Protein AF-X7Z523-F1 (afdb_monomer)

Solvent-accessible surface area (backbone atoms only — not comparable to full-atom values): 3767 Å² total; per-residue (Å²): 132,55,60,57,37,50,44,59,74,71,34,95,81,52,72,87,40,73,41,80,32,79,46,75,82,53,56,60,59,33,58,78,19,69,34,77,38,72,47,49,51,80,76,50,69,68,60,50,50,55,52,53,53,54,58,72,68,47,78,87,128

Radius of gyration: 11.83 Å; Cα contacts (8 Å, |Δi|>4): 57; chains: 1; bounding box: 27×26×28 Å

pLDDT: mean 89.84, std 9.04, range [55.09, 97.56]

Nearest PDB structures (foldseek):
  8e9g-assembly1_O  TM=9.572E-01  e=1.085E-06  Mycolicibacterium smegmatis MC2 155
  2qv0-assembly1_A  TM=8.084E-01  e=3.956E-01  Klebsiella pneumoniae
  6ww6-assembly1_A  TM=7.167E-01  e=2.788E-01  Enterococcus faecalis
  3cg0-assembly2_D  TM=6.750E-01  e=9.827E-01  Oleidesulfovibrio alaskensis G20
  3q15-assembly1_C-2  TM=6.630E-01  e=7.427E-01  Bacillus subtilis

Foldseek 3Di:
DQPLQVLVVPPPQRAAA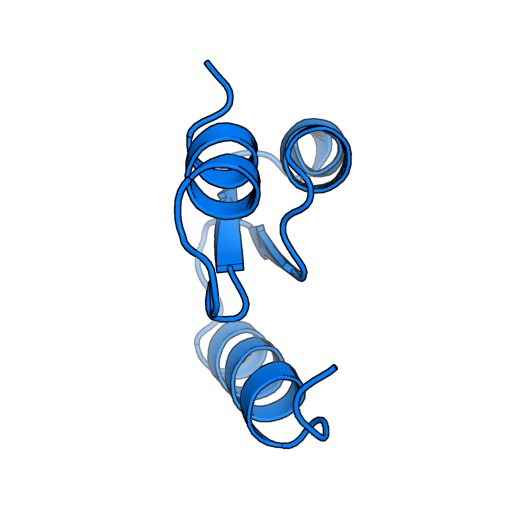EAEAADPVCVVSCVVSVHPYYAYPVGDPVVVVCSVVVRVPDPRD

Organism: NCBI:txid1299334

Structure (mmCIF, N/CA/C/O backbone):
data_AF-X7Z523-F1
#
_entry.id   AF-X7Z523-F1
#
loop_
_atom_site.group_PDB
_atom_site.id
_atom_site.type_symbol
_atom_site.label_atom_id
_atom_site.label_alt_id
_atom_site.label_comp_id
_atom_site.label_asym_id
_atom_site.label_entity_id
_atom_site.label_seq_id
_atom_site.pdbx_PDB_ins_code
_atom_site.Cartn_x
_atom_site.Cartn_y
_atom_site.Cartn_z
_atom_site.occupancy
_atom_site.B_iso_or_equiv
_atom_site.auth_seq_id
_atom_site.auth_comp_id
_atom_site.auth_asym_id
_atom_site.auth_atom_id
_atom_site.pdbx_PDB_model_num
ATOM 1 N N . MET A 1 1 ? 6.395 14.144 6.924 1.00 55.09 1 MET A N 1
ATOM 2 C CA . MET A 1 1 ? 5.332 14.040 7.950 1.00 55.09 1 MET A CA 1
ATOM 3 C C . MET A 1 1 ? 4.539 12.761 7.714 1.00 55.09 1 MET A C 1
ATOM 5 O O . MET A 1 1 ? 4.250 12.455 6.566 1.00 55.09 1 MET A O 1
ATOM 9 N N . GLY A 1 2 ? 4.288 11.977 8.767 1.00 82.81 2 GLY A N 1
ATOM 10 C CA . GLY A 1 2 ? 3.815 10.589 8.696 1.00 82.81 2 GLY A CA 1
ATOM 11 C C . GLY A 1 2 ? 2.312 10.437 8.484 1.00 82.81 2 GLY A C 1
ATOM 12 O O . GLY A 1 2 ? 1.633 9.976 9.390 1.00 82.81 2 GLY A O 1
ATOM 13 N N . ILE A 1 3 ? 1.808 10.783 7.296 1.00 87.38 3 ILE A N 1
ATOM 14 C CA . ILE A 1 3 ? 0.379 10.655 6.952 1.00 87.38 3 ILE A CA 1
ATOM 15 C C . ILE A 1 3 ? -0.123 9.221 7.164 1.00 87.38 3 ILE A C 1
ATOM 17 O O . ILE A 1 3 ? -1.154 9.039 7.796 1.00 87.38 3 ILE A O 1
ATOM 21 N N . ALA A 1 4 ? 0.618 8.202 6.713 1.00 89.56 4 ALA A N 1
ATOM 22 C CA . ALA A 1 4 ? 0.220 6.809 6.941 1.00 89.56 4 ALA A CA 1
ATOM 23 C C . ALA A 1 4 ? 0.140 6.475 8.440 1.00 89.56 4 ALA A C 1
ATOM 25 O O . ALA A 1 4 ? -0.818 5.850 8.881 1.00 89.56 4 ALA A O 1
ATOM 26 N N . LYS A 1 5 ? 1.075 6.992 9.244 1.00 90.19 5 LYS A N 1
ATOM 27 C CA . LYS A 1 5 ? 1.059 6.813 10.698 1.00 90.19 5 LYS A CA 1
ATOM 28 C C . LYS A 1 5 ? -0.145 7.499 11.343 1.00 90.19 5 LYS A C 1
ATOM 30 O O . LYS A 1 5 ? -0.824 6.872 12.142 1.00 90.19 5 LYS A O 1
ATOM 35 N N . GLN A 1 6 ? -0.435 8.740 10.959 1.00 92.88 6 GLN A N 1
ATOM 36 C CA . GLN A 1 6 ? -1.602 9.469 11.451 1.00 92.88 6 GLN A CA 1
AT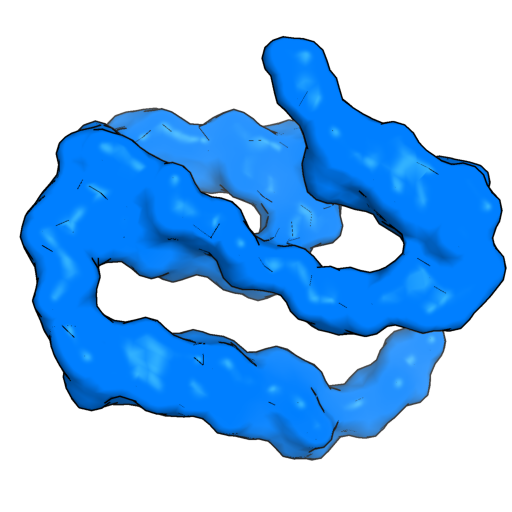OM 37 C C . GLN A 1 6 ? -2.904 8.749 11.077 1.00 92.88 6 GLN A C 1
ATOM 39 O O . GLN A 1 6 ? -3.749 8.535 11.937 1.00 92.88 6 GLN A O 1
ATOM 44 N N . LEU A 1 7 ? -3.037 8.295 9.827 1.00 92.44 7 LEU A N 1
ATOM 45 C CA . LEU A 1 7 ? -4.190 7.506 9.388 1.00 92.44 7 LEU A CA 1
ATOM 46 C C . LEU A 1 7 ? -4.349 6.224 10.210 1.00 92.44 7 LEU A C 1
ATOM 48 O O . LEU A 1 7 ? -5.470 5.870 10.562 1.00 92.44 7 LEU A O 1
ATOM 52 N N . LYS A 1 8 ? -3.249 5.533 10.528 1.00 90.19 8 LYS A N 1
ATOM 53 C CA . LYS A 1 8 ? -3.277 4.338 11.385 1.00 90.19 8 LYS A CA 1
ATOM 54 C C . LYS A 1 8 ? -3.661 4.649 12.832 1.00 90.19 8 LYS A C 1
ATOM 56 O O . LYS A 1 8 ? -4.268 3.798 13.468 1.00 90.19 8 LYS A O 1
ATOM 61 N N . ASP A 1 9 ? -3.306 5.825 13.343 1.00 92.75 9 ASP A N 1
ATOM 62 C CA . ASP A 1 9 ? -3.609 6.226 14.720 1.00 92.75 9 ASP A CA 1
ATOM 63 C C . ASP A 1 9 ? -5.042 6.803 14.864 1.00 92.75 9 ASP A C 1
ATOM 65 O O . ASP A 1 9 ? -5.639 6.688 15.932 1.00 92.75 9 ASP A O 1
ATOM 69 N N . GLU A 1 10 ? -5.617 7.394 13.807 1.00 94.88 10 GLU A N 1
ATOM 70 C CA . GLU A 1 10 ? -6.918 8.094 13.848 1.00 94.88 10 GLU A CA 1
ATOM 71 C C . GLU A 1 10 ? -8.092 7.292 13.258 1.00 94.88 10 GLU A C 1
ATOM 73 O O . GLU A 1 10 ? -9.246 7.510 13.636 1.00 94.88 10 GLU A O 1
ATOM 78 N N . VAL A 1 11 ? -7.838 6.361 12.332 1.00 93.12 11 VAL A N 1
ATOM 79 C CA . VAL A 1 11 ? -8.892 5.586 11.659 1.00 93.12 11 VAL A CA 1
ATOM 80 C C . VAL A 1 11 ? -9.016 4.205 12.303 1.00 93.12 11 VAL A C 1
ATOM 82 O O . VAL A 1 11 ? -8.158 3.348 12.120 1.00 93.12 11 VAL A O 1
ATOM 85 N N . ALA A 1 12 ? -10.129 3.961 13.004 1.00 89.56 12 ALA A N 1
ATOM 86 C CA . ALA A 1 12 ? -10.366 2.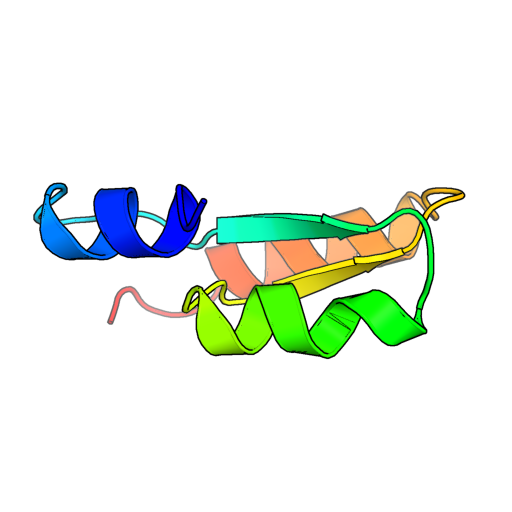717 13.751 1.00 89.56 12 ALA A CA 1
ATOM 87 C C . ALA A 1 12 ? -10.215 1.431 12.910 1.00 89.56 12 ALA A C 1
ATOM 89 O O . ALA A 1 12 ? -9.657 0.450 13.385 1.00 89.56 12 ALA A O 1
ATOM 90 N N . HIS A 1 13 ? -10.674 1.445 11.655 1.00 89.12 13 HIS A N 1
ATOM 91 C CA . HIS A 1 13 ? -10.520 0.341 10.698 1.00 89.12 13 HIS A CA 1
ATOM 92 C C . HIS A 1 13 ? -9.706 0.814 9.491 1.00 89.12 13 HIS A C 1
ATOM 94 O O . HIS A 1 13 ? -10.187 0.821 8.356 1.00 89.12 13 HIS A O 1
ATOM 100 N N . CYS A 1 14 ? -8.501 1.323 9.751 1.00 92.00 14 CYS A N 1
ATOM 101 C CA . CYS A 1 14 ? -7.645 1.879 8.711 1.00 92.00 14 CYS A CA 1
ATOM 102 C C . CYS A 1 14 ? -7.273 0.794 7.682 1.00 92.00 14 CYS A C 1
ATOM 104 O O . CYS A 1 14 ? -6.649 -0.203 8.065 1.00 92.00 14 CYS A O 1
ATOM 106 N N . PRO A 1 15 ? -7.612 0.963 6.389 1.00 91.12 15 PRO A N 1
ATOM 107 C CA . PRO A 1 15 ? -7.286 -0.029 5.373 1.00 91.12 15 PRO A CA 1
ATOM 108 C C . PRO A 1 15 ? -5.763 -0.183 5.203 1.00 91.12 15 PRO A C 1
ATOM 110 O O . PRO A 1 15 ? -4.985 0.650 5.688 1.00 91.12 15 PRO A O 1
ATOM 113 N N . PRO A 1 16 ? -5.309 -1.238 4.505 1.00 92.94 16 PRO A N 1
ATOM 114 C CA . PRO A 1 16 ? -3.917 -1.346 4.094 1.00 92.94 16 PRO A CA 1
ATOM 115 C C . PRO A 1 16 ? -3.486 -0.142 3.246 1.00 92.94 16 PRO A C 1
ATOM 117 O O . PRO A 1 16 ? -4.222 0.310 2.367 1.00 92.94 16 PRO A O 1
ATOM 120 N N . ILE A 1 17 ? -2.284 0.366 3.500 1.00 93.56 17 ILE A N 1
ATOM 121 C CA . ILE A 1 17 ? -1.700 1.530 2.837 1.00 93.56 17 ILE A CA 1
ATOM 122 C C . ILE A 1 17 ? -0.517 1.073 1.982 1.00 93.56 17 ILE A C 1
ATOM 124 O O . ILE A 1 17 ? 0.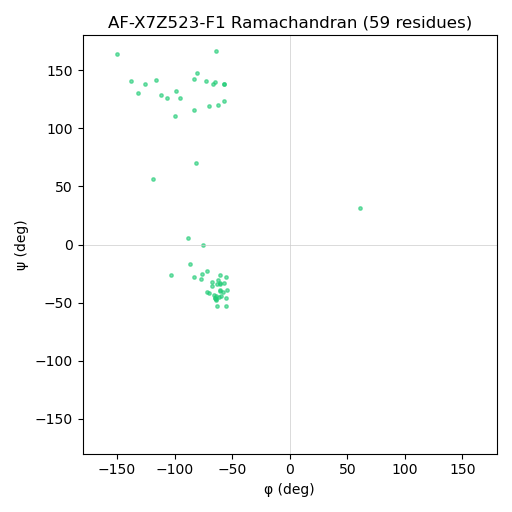407 0.419 2.468 1.00 93.56 17 ILE A O 1
ATOM 128 N N . VAL A 1 18 ? -0.525 1.476 0.710 1.00 93.94 18 VAL A N 1
ATOM 129 C CA . VAL A 1 18 ? 0.618 1.340 -0.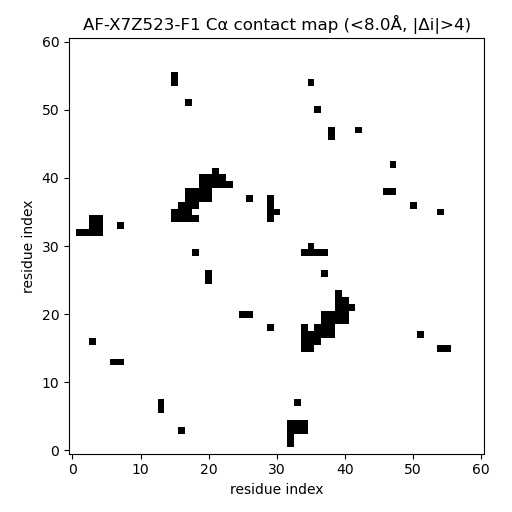203 1.00 93.94 18 VAL A CA 1
ATOM 130 C C . VAL A 1 18 ? 1.242 2.712 -0.418 1.00 93.94 18 VAL A C 1
ATOM 132 O O . VAL A 1 18 ? 0.552 3.653 -0.811 1.00 93.94 18 VAL A O 1
ATOM 135 N N . VAL A 1 19 ? 2.547 2.833 -0.183 1.00 93.81 19 VAL A N 1
ATOM 136 C CA . VAL A 1 19 ? 3.301 4.068 -0.437 1.00 93.81 19 VAL A CA 1
ATOM 137 C C . VAL A 1 19 ? 4.029 3.965 -1.775 1.00 93.81 19 VAL A C 1
ATOM 139 O O . VAL A 1 19 ? 4.711 2.981 -2.047 1.00 93.81 19 VAL A O 1
ATOM 142 N N . LEU A 1 20 ? 3.914 4.998 -2.608 1.00 93.81 20 LEU A N 1
ATOM 143 C CA . LEU A 1 20 ? 4.692 5.116 -3.841 1.00 93.81 20 LEU A CA 1
ATOM 144 C C . LEU A 1 20 ? 5.934 5.971 -3.577 1.00 93.81 20 LEU A C 1
ATOM 146 O O . LEU A 1 20 ? 5.807 7.091 -3.079 1.00 93.81 20 LEU A O 1
ATOM 150 N N . ILE A 1 21 ? 7.123 5.457 -3.898 1.00 92.94 21 ILE A N 1
ATOM 151 C CA . ILE A 1 21 ? 8.401 6.143 -3.640 1.00 92.94 21 ILE A CA 1
ATOM 152 C C . ILE A 1 21 ? 9.134 6.486 -4.934 1.00 92.94 21 ILE A C 1
ATOM 154 O O . ILE A 1 21 ? 9.153 5.703 -5.876 1.00 92.94 21 ILE A O 1
ATOM 158 N N . GLY A 1 22 ? 9.773 7.657 -4.978 1.00 92.19 22 GLY A N 1
ATOM 159 C CA . GLY A 1 22 ? 10.585 8.077 -6.126 1.00 92.19 22 GLY A CA 1
ATOM 160 C C . GLY A 1 22 ? 11.962 7.409 -6.180 1.00 92.19 22 GLY A C 1
ATOM 161 O O . GLY A 1 22 ? 12.507 7.208 -7.261 1.00 92.19 22 GLY A O 1
ATOM 162 N N . ARG A 1 23 ? 12.524 7.051 -5.019 1.00 90.88 23 ARG A N 1
ATOM 163 C CA . ARG A 1 23 ? 13.811 6.360 -4.881 1.00 90.88 23 ARG A CA 1
ATOM 164 C C . ARG A 1 23 ? 13.624 5.100 -4.059 1.00 90.88 23 ARG A C 1
ATOM 166 O O . ARG A 1 23 ? 12.983 5.163 -3.020 1.00 90.88 23 ARG A O 1
ATOM 173 N N . ALA A 1 24 ? 14.261 4.001 -4.457 1.00 86.25 24 ALA A N 1
ATOM 174 C CA . ALA A 1 24 ? 14.226 2.754 -3.689 1.00 86.25 24 ALA A CA 1
ATOM 175 C C . ALA A 1 24 ? 14.725 2.931 -2.238 1.00 86.25 24 ALA A C 1
ATOM 177 O O . ALA A 1 24 ? 14.181 2.311 -1.328 1.00 86.25 24 ALA A O 1
ATOM 178 N N . ASP A 1 25 ? 15.695 3.827 -2.015 1.00 90.56 25 ASP A N 1
ATOM 179 C CA . ASP A 1 25 ? 16.222 4.131 -0.678 1.00 90.56 25 ASP A CA 1
ATOM 180 C C . ASP A 1 25 ? 15.153 4.671 0.277 1.00 90.56 25 ASP A C 1
ATOM 182 O O . ASP A 1 25 ? 15.273 4.475 1.477 1.00 90.56 25 ASP A O 1
ATOM 186 N N . ASP A 1 26 ? 14.087 5.305 -0.219 1.00 91.56 26 ASP A N 1
ATOM 187 C CA . ASP A 1 26 ? 13.031 5.886 0.619 1.00 91.56 26 ASP A CA 1
ATOM 188 C C . ASP A 1 26 ? 12.081 4.824 1.204 1.00 91.56 26 ASP A C 1
ATOM 190 O O . ASP A 1 26 ? 11.170 5.156 1.965 1.00 91.56 26 ASP A O 1
ATOM 194 N N . ALA A 1 27 ? 12.292 3.536 0.910 1.00 88.81 27 ALA A N 1
ATOM 195 C CA . ALA A 1 27 ? 11.492 2.439 1.454 1.00 88.81 27 ALA A CA 1
ATOM 196 C C . ALA A 1 27 ? 11.451 2.431 2.995 1.00 88.81 27 ALA A C 1
ATOM 198 O O . ALA A 1 27 ? 10.446 2.027 3.584 1.00 88.81 27 ALA A O 1
ATOM 199 N N . 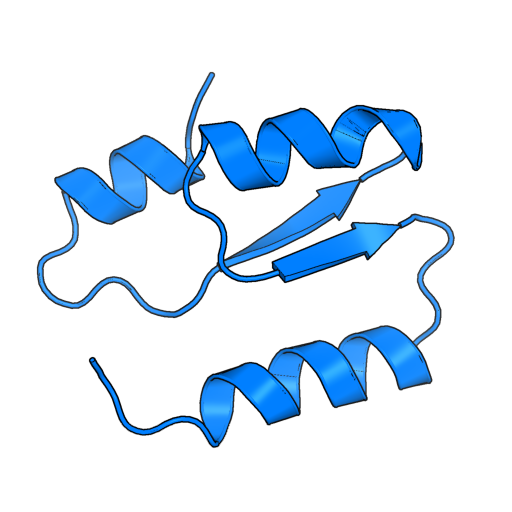TRP A 1 28 ? 12.489 2.944 3.669 1.00 90.50 28 TRP A N 1
ATOM 200 C CA . TRP A 1 28 ? 12.496 3.060 5.132 1.00 90.50 28 TRP A CA 1
ATOM 201 C C . TRP A 1 28 ? 11.393 3.991 5.664 1.00 90.50 28 TRP A C 1
ATOM 203 O O . TRP A 1 28 ? 10.878 3.760 6.761 1.00 90.50 28 TRP A O 1
ATOM 213 N N . LEU A 1 29 ? 10.991 5.014 4.897 1.00 87.06 29 LEU A N 1
ATOM 214 C CA . LEU A 1 29 ? 9.918 5.939 5.276 1.00 87.06 29 LEU A CA 1
ATOM 215 C C . LEU A 1 29 ? 8.557 5.238 5.302 1.00 87.06 29 LEU A C 1
ATOM 217 O O . LEU A 1 29 ? 7.727 5.535 6.167 1.00 87.06 29 LEU A O 1
ATOM 221 N N . ALA A 1 30 ? 8.331 4.287 4.391 1.00 87.06 30 ALA A N 1
ATOM 222 C CA . ALA A 1 30 ? 7.117 3.475 4.370 1.00 87.06 30 ALA A CA 1
ATOM 223 C C . ALA A 1 30 ? 7.021 2.617 5.643 1.00 87.06 30 ALA A C 1
ATOM 225 O O . ALA A 1 30 ? 6.015 2.676 6.351 1.00 87.06 30 ALA A O 1
ATOM 226 N N . SER A 1 31 ? 8.109 1.937 6.016 1.00 84.75 31 SER A N 1
ATOM 227 C CA . SER A 1 31 ? 8.163 1.123 7.237 1.00 84.75 31 SER A CA 1
ATOM 228 C C . SER A 1 31 ? 8.012 1.959 8.514 1.00 84.75 31 SER A C 1
ATOM 230 O O . SER A 1 31 ? 7.227 1.609 9.393 1.00 84.75 31 SER A O 1
ATOM 232 N N . TRP A 1 32 ? 8.702 3.105 8.618 1.00 89.81 32 TRP A N 1
ATOM 233 C CA . TRP A 1 32 ? 8.570 4.015 9.767 1.00 89.81 32 TRP A CA 1
ATOM 234 C C . TRP A 1 32 ? 7.138 4.545 9.937 1.00 89.81 32 TRP A C 1
ATOM 236 O O . TRP A 1 32 ? 6.669 4.756 11.059 1.00 89.81 32 TRP A O 1
ATOM 246 N N . SER A 1 33 ? 6.429 4.742 8.822 1.00 88.62 33 SER A N 1
ATOM 247 C CA . SER A 1 33 ? 5.053 5.238 8.802 1.00 88.62 33 SER A CA 1
ATOM 248 C C . SER A 1 33 ? 3.980 4.146 8.901 1.00 88.62 33 SER A C 1
ATOM 250 O O . SER A 1 33 ? 2.798 4.479 8.858 1.00 88.62 33 SER A O 1
ATOM 252 N N . ARG A 1 34 ? 4.372 2.880 9.116 1.00 90.31 34 ARG A N 1
ATOM 253 C CA . ARG A 1 34 ? 3.474 1.714 9.233 1.00 90.31 34 ARG A CA 1
ATOM 254 C C . ARG A 1 34 ? 2.631 1.442 7.979 1.00 90.31 34 ARG A C 1
ATOM 256 O O . ARG A 1 34 ? 1.507 0.965 8.092 1.00 90.31 34 ARG A O 1
ATOM 263 N N . ALA A 1 35 ? 3.149 1.756 6.795 1.00 93.31 35 ALA A N 1
ATOM 264 C CA . ALA A 1 35 ? 2.531 1.300 5.556 1.00 93.31 35 ALA A CA 1
ATOM 265 C C . ALA A 1 35 ? 2.775 -0.204 5.359 1.00 93.31 35 ALA A C 1
ATOM 267 O O . ALA A 1 35 ? 3.868 -0.698 5.634 1.00 93.31 35 ALA A O 1
ATOM 268 N N . GLU A 1 36 ? 1.772 -0.925 4.863 1.00 93.75 36 GLU A N 1
ATOM 269 C CA . GLU A 1 36 ? 1.857 -2.370 4.632 1.00 93.75 36 GLU A CA 1
ATOM 270 C C . GLU A 1 36 ? 2.670 -2.729 3.387 1.00 93.75 36 GLU A C 1
ATOM 272 O O . GLU A 1 36 ? 3.213 -3.831 3.306 1.00 93.75 36 GLU A O 1
ATOM 277 N N . ALA A 1 37 ? 2.766 -1.823 2.412 1.00 94.31 37 ALA A N 1
ATOM 278 C CA . ALA A 1 37 ? 3.604 -2.042 1.243 1.00 94.31 37 ALA A CA 1
ATOM 279 C C . ALA A 1 37 ? 4.164 -0.752 0.644 1.00 94.31 37 ALA A C 1
ATOM 281 O O . ALA A 1 37 ? 3.688 0.360 0.892 1.00 94.31 37 ALA A O 1
ATOM 282 N N . VAL A 1 38 ? 5.176 -0.930 -0.201 1.00 94.38 38 VAL A N 1
ATOM 283 C CA . VAL A 1 38 ? 5.836 0.146 -0.929 1.00 94.38 38 VAL A CA 1
ATOM 284 C C . VAL A 1 38 ? 6.112 -0.276 -2.370 1.00 94.38 38 VAL A C 1
ATOM 286 O O . VAL A 1 38 ? 6.477 -1.424 -2.618 1.00 94.38 38 VAL A O 1
ATOM 289 N N . VAL A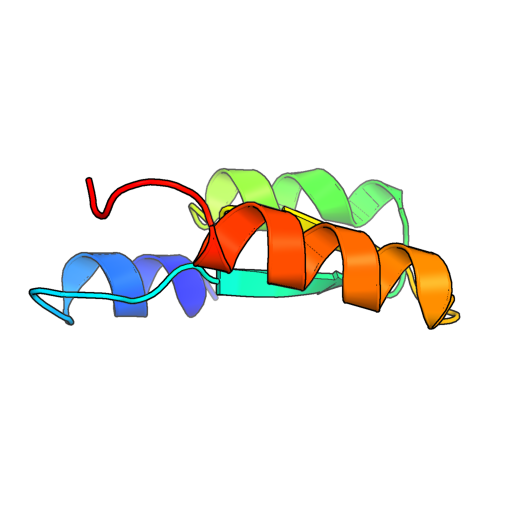 1 39 ? 5.930 0.641 -3.321 1.00 94.94 39 VAL A N 1
ATOM 290 C CA . VAL A 1 39 ? 6.225 0.423 -4.746 1.00 94.94 39 VAL A CA 1
ATOM 291 C C . VAL A 1 39 ? 7.033 1.604 -5.279 1.00 94.94 39 VAL A C 1
ATOM 293 O O . VAL A 1 39 ? 6.676 2.763 -5.068 1.00 94.94 39 VAL A O 1
ATOM 296 N N . SER A 1 40 ? 8.135 1.315 -5.966 1.00 94.06 40 SER A N 1
ATOM 297 C CA . SER A 1 40 ? 9.010 2.341 -6.538 1.00 94.06 40 SER A CA 1
ATOM 298 C C . SER A 1 40 ? 8.476 2.883 -7.862 1.00 94.06 40 SER A C 1
ATOM 300 O O . SER A 1 40 ? 7.889 2.154 -8.657 1.00 94.06 40 SER A O 1
ATOM 302 N N . HIS A 1 41 ? 8.735 4.161 -8.117 1.00 91.31 41 HIS A N 1
ATOM 303 C CA . HIS A 1 41 ? 8.615 4.792 -9.424 1.00 91.31 41 HIS A CA 1
ATOM 304 C C . HIS A 1 41 ? 9.901 4.539 -10.250 1.00 91.31 41 HIS A C 1
ATOM 306 O O . HIS A 1 41 ? 10.992 4.616 -9.680 1.00 91.31 41 HIS A O 1
ATOM 312 N N . PRO A 1 42 ? 9.829 4.313 -11.582 1.00 93.75 42 PRO A N 1
ATOM 313 C CA . PRO A 1 42 ? 8.620 4.223 -12.407 1.00 93.75 42 PRO A CA 1
ATOM 314 C C . PRO A 1 42 ? 7.752 3.026 -12.039 1.00 93.75 42 PRO A C 1
ATOM 316 O O . PRO A 1 42 ? 8.256 1.951 -11.736 1.00 93.75 42 PRO A O 1
ATOM 319 N N . ILE A 1 43 ? 6.437 3.255 -12.037 1.00 93.94 43 ILE A N 1
ATOM 320 C CA . ILE A 1 43 ? 5.458 2.263 -11.598 1.00 93.94 43 ILE A CA 1
ATOM 321 C C . ILE A 1 43 ? 5.416 1.130 -12.623 1.00 93.94 43 ILE A C 1
ATOM 323 O O . ILE A 1 43 ? 5.052 1.353 -13.776 1.00 93.94 43 ILE A O 1
ATOM 327 N N . ASP A 1 44 ? 5.733 -0.083 -12.177 1.00 95.38 44 ASP A N 1
ATOM 328 C CA . ASP A 1 44 ? 5.405 -1.311 -12.897 1.00 95.38 44 ASP A CA 1
ATOM 329 C C . ASP A 1 44 ? 3.952 -1.713 -12.555 1.00 95.38 44 ASP A C 1
ATOM 331 O O . ASP A 1 44 ? 3.662 -2.022 -11.390 1.00 95.38 44 ASP A O 1
ATOM 335 N N . PRO A 1 45 ? 3.022 -1.715 -13.533 1.00 95.62 45 PRO A N 1
ATOM 336 C CA . PRO A 1 45 ? 1.618 -2.038 -13.287 1.00 95.62 45 PRO A CA 1
ATOM 337 C C . PRO A 1 45 ? 1.398 -3.447 -12.728 1.00 95.62 45 PRO A C 1
ATOM 339 O O . PRO A 1 45 ? 0.508 -3.634 -11.902 1.00 95.62 45 PRO A O 1
ATOM 342 N N . ILE A 1 46 ? 2.214 -4.426 -13.132 1.00 97.56 46 ILE A N 1
ATOM 343 C CA . ILE A 1 46 ? 2.099 -5.821 -12.686 1.00 97.56 46 ILE A CA 1
ATOM 344 C C . ILE A 1 46 ? 2.541 -5.931 -11.225 1.00 97.56 46 ILE A C 1
ATOM 346 O O . ILE A 1 46 ? 1.920 -6.630 -10.420 1.00 97.56 46 ILE A O 1
ATOM 350 N N . VAL A 1 47 ? 3.608 -5.222 -10.851 1.00 96.12 47 VAL A N 1
ATOM 351 C CA . VAL A 1 47 ? 4.083 -5.185 -9.460 1.00 96.12 47 VAL A CA 1
ATOM 352 C C . VAL A 1 47 ? 3.061 -4.493 -8.562 1.00 96.12 47 VAL A C 1
ATOM 354 O O . VAL A 1 47 ? 2.767 -5.000 -7.475 1.00 96.12 47 VAL A O 1
ATOM 357 N N . LEU A 1 48 ? 2.484 -3.376 -9.012 1.00 96.50 48 LEU A N 1
ATOM 358 C CA . LEU A 1 48 ? 1.464 -2.659 -8.250 1.00 96.50 48 LEU A CA 1
ATOM 359 C C . LEU A 1 48 ? 0.203 -3.511 -8.063 1.00 96.50 48 LEU A C 1
ATOM 361 O O . LEU A 1 48 ? -0.280 -3.635 -6.938 1.00 96.50 48 LEU A O 1
ATOM 365 N N . GLU A 1 49 ? -0.287 -4.143 -9.133 1.00 97.31 49 GLU A N 1
ATOM 366 C CA . GLU A 1 49 ? -1.439 -5.049 -9.089 1.00 97.31 49 GLU A CA 1
ATOM 367 C C . GLU A 1 49 ? -1.220 -6.162 -8.059 1.00 97.31 49 GLU A C 1
ATOM 369 O O . GLU A 1 49 ? -2.023 -6.336 -7.142 1.00 97.31 49 GLU A O 1
ATOM 374 N N . ARG A 1 50 ? -0.094 -6.877 -8.156 1.00 96.81 50 ARG A N 1
ATOM 375 C CA . ARG A 1 50 ? 0.237 -7.972 -7.235 1.00 96.81 50 ARG A CA 1
ATOM 376 C C . ARG A 1 50 ? 0.338 -7.503 -5.790 1.00 96.81 50 ARG A C 1
ATOM 378 O O . ARG A 1 50 ? -0.124 -8.210 -4.896 1.00 96.81 50 ARG A O 1
ATOM 385 N N . THR A 1 51 ? 0.922 -6.328 -5.568 1.00 95.94 51 THR A N 1
ATOM 386 C CA . THR A 1 51 ? 1.055 -5.727 -4.237 1.00 95.94 51 THR A CA 1
ATOM 387 C C . THR A 1 51 ? -0.317 -5.434 -3.637 1.00 95.94 51 THR A C 1
ATOM 389 O O . THR A 1 51 ? -0.626 -5.902 -2.544 1.00 95.94 51 THR A O 1
ATOM 392 N N . VAL A 1 52 ? -1.176 -4.724 -4.372 1.00 95.25 52 VAL A N 1
ATOM 393 C CA . VAL A 1 52 ? -2.515 -4.340 -3.904 1.00 95.25 52 VAL A CA 1
ATOM 394 C C . VAL A 1 52 ? -3.402 -5.567 -3.693 1.00 95.25 52 VAL A C 1
ATOM 396 O O . VAL A 1 52 ? -4.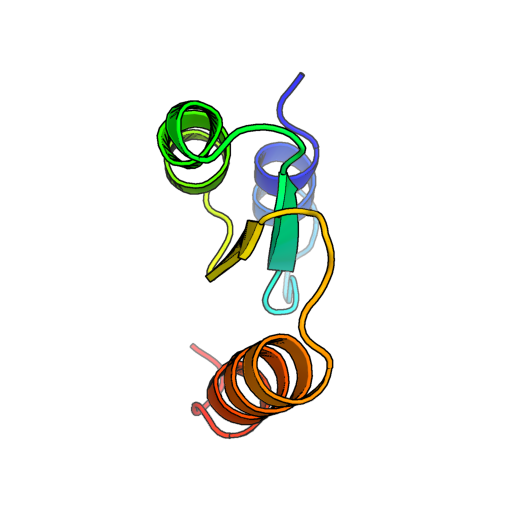031 -5.697 -2.643 1.00 95.25 52 VAL A O 1
ATOM 399 N N . LEU A 1 53 ? -3.427 -6.506 -4.644 1.00 96.00 53 LEU A N 1
ATOM 400 C CA . LEU A 1 53 ? -4.208 -7.737 -4.507 1.00 96.00 53 LEU A CA 1
ATOM 401 C C . LEU A 1 53 ? -3.719 -8.607 -3.346 1.00 96.00 53 LEU A C 1
ATOM 403 O O . LEU A 1 53 ? -4.536 -9.263 -2.704 1.00 96.00 53 LEU A O 1
ATOM 407 N N . GLY A 1 54 ? -2.414 -8.615 -3.064 1.00 95.12 54 GLY A N 1
ATOM 408 C CA . GLY A 1 54 ? -1.857 -9.293 -1.895 1.00 95.12 54 GLY A CA 1
ATOM 409 C C . GLY A 1 54 ? -2.428 -8.745 -0.586 1.00 95.12 54 GLY A C 1
ATOM 410 O O . GLY A 1 54 ? -2.837 -9.525 0.270 1.00 95.12 54 GLY A O 1
ATOM 411 N N . LEU A 1 55 ? -2.533 -7.419 -0.467 1.00 94.12 55 LEU A N 1
ATOM 412 C CA . LEU A 1 55 ? -3.084 -6.761 0.720 1.00 94.12 55 LEU A CA 1
ATOM 413 C C . LEU A 1 55 ? -4.596 -6.966 0.868 1.00 94.12 55 LEU A C 1
ATOM 415 O O . LEU A 1 55 ? -5.068 -7.228 1.967 1.00 94.12 55 LEU A O 1
ATOM 419 N N . LEU A 1 56 ? -5.357 -6.887 -0.226 1.00 92.44 56 LEU A N 1
ATOM 420 C CA . LEU A 1 56 ? -6.818 -7.049 -0.192 1.00 92.44 56 LEU A CA 1
ATOM 421 C C . LEU A 1 56 ? -7.272 -8.492 0.066 1.00 92.44 56 LEU A C 1
ATOM 423 O O . LEU A 1 56 ? -8.402 -8.714 0.492 1.00 92.44 56 LEU A O 1
ATOM 427 N N . ARG A 1 57 ? -6.419 -9.479 -0.229 1.00 92.12 57 ARG A N 1
ATOM 428 C CA . ARG A 1 57 ? -6.696 -10.902 0.025 1.00 92.12 57 ARG A CA 1
ATOM 429 C C . ARG A 1 57 ? -6.309 -11.346 1.432 1.00 92.12 57 ARG A C 1
ATOM 431 O O . ARG A 1 57 ? -6.737 -12.422 1.847 1.00 92.12 57 ARG A O 1
ATOM 438 N N . ALA A 1 58 ? -5.489 -10.574 2.143 1.00 79.44 58 ALA A N 1
ATOM 439 C CA . ALA A 1 58 ? -5.159 -10.880 3.525 1.00 79.44 58 ALA A CA 1
ATOM 440 C C . ALA A 1 58 ? -6.419 -10.718 4.399 1.00 79.44 58 ALA A C 1
ATOM 442 O O . ALA A 1 58 ? -7.181 -9.770 4.193 1.00 79.44 58 ALA A O 1
ATOM 443 N N . PRO A 1 59 ? -6.677 -11.628 5.356 1.00 62.91 59 PRO A N 1
ATOM 444 C CA . PRO A 1 59 ? -7.747 -11.422 6.323 1.00 62.91 59 PRO A CA 1
ATOM 445 C C . PRO A 1 59 ? -7.517 -10.098 7.061 1.00 62.91 59 PRO A C 1
ATOM 447 O O . PRO A 1 59 ? -6.378 -9.770 7.396 1.00 62.91 59 PRO A O 1
ATOM 450 N N . ALA A 1 60 ? -8.592 -9.335 7.280 1.00 58.62 60 ALA A N 1
ATOM 451 C CA . ALA A 1 60 ? -8.522 -8.105 8.061 1.00 58.62 60 ALA A CA 1
ATOM 452 C C . ALA A 1 60 ? -7.959 -8.434 9.455 1.00 58.62 60 ALA A C 1
ATOM 454 O O . ALA A 1 60 ? -8.472 -9.338 10.119 1.00 58.62 60 ALA A O 1
ATOM 455 N N . ALA A 1 61 ? -6.869 -7.757 9.827 1.00 57.00 61 ALA A N 1
ATOM 456 C CA . ALA A 1 61 ? -6.217 -7.890 11.128 1.00 57.00 61 ALA A CA 1
ATOM 457 C C . ALA A 1 61 ? -7.022 -7.199 12.233 1.00 57.00 61 ALA A C 1
ATOM 459 O O . ALA A 1 61 ? -7.645 -6.153 11.932 1.00 57.00 61 ALA A O 1
#

Mean predicted aligned error: 3.95 Å

Sequence (61 aa):
MGIAKQLKDEVAH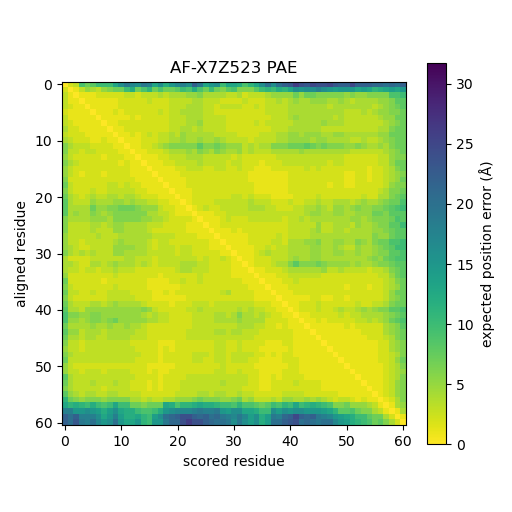CPPIVVLIGRADDAWLASWSRAEAVVSHPIDPIVLERTVLGLLRAPAA

Secondary structure (DSSP, 8-state):
--HHHHHHHH-TTPPP-EEEESSGGGHHHHHHTT-SEEEESSP-HHHHHHHHHHHHHSPP-